Protein AF-Q8VLP0-F1 (afdb_monomer_lite)

Structure (mmCIF, N/CA/C/O backbone):
data_AF-Q8VLP0-F1
#
_entry.id   AF-Q8VLP0-F1
#
loop_
_atom_site.group_PDB
_atom_site.id
_atom_site.type_symbol
_atom_site.label_atom_id
_atom_site.label_alt_id
_atom_site.label_comp_id
_atom_site.label_asym_id
_atom_site.label_entity_id
_atom_site.label_seq_id
_atom_site.pdbx_PDB_ins_code
_atom_site.Cartn_x
_atom_site.Cartn_y
_atom_site.Cartn_z
_atom_site.occupancy
_atom_site.B_iso_or_equiv
_atom_site.auth_seq_id
_atom_site.auth_comp_id
_atom_site.auth_asym_id
_atom_site.auth_atom_id
_atom_site.pdbx_PDB_model_num
ATOM 1 N N . MET A 1 1 ? 26.563 6.238 -27.939 1.00 43.66 1 MET A N 1
ATOM 2 C CA . MET A 1 1 ? 25.238 5.583 -27.907 1.00 43.66 1 MET A CA 1
ATOM 3 C C . MET A 1 1 ? 24.762 5.607 -26.468 1.00 43.66 1 MET A C 1
ATOM 5 O O . MET A 1 1 ? 25.403 4.984 -25.636 1.00 43.66 1 MET A O 1
ATOM 9 N N . ASN A 1 2 ? 23.731 6.393 -26.156 1.00 50.75 2 ASN A N 1
ATOM 10 C CA . ASN A 1 2 ? 23.156 6.436 -24.814 1.00 50.75 2 ASN A CA 1
ATOM 11 C C . ASN A 1 2 ? 22.139 5.288 -24.734 1.00 50.75 2 ASN A C 1
ATOM 13 O O . ASN A 1 2 ? 21.064 5.383 -25.322 1.00 50.75 2 ASN A O 1
ATOM 17 N N . THR A 1 3 ? 22.502 4.157 -24.129 1.00 55.84 3 THR A N 1
ATOM 18 C CA . THR A 1 3 ? 21.542 3.080 -23.853 1.00 55.84 3 THR A CA 1
ATOM 19 C C . THR A 1 3 ? 20.514 3.629 -22.873 1.00 55.84 3 THR A C 1
ATOM 21 O O . THR A 1 3 ? 20.841 3.836 -21.708 1.00 55.84 3 THR A O 1
ATOM 24 N N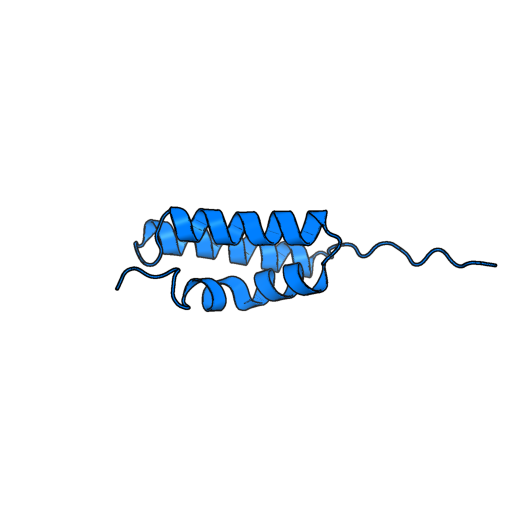 . MET A 1 4 ? 19.294 3.912 -23.343 1.00 62.50 4 MET A N 1
ATOM 25 C CA . MET A 1 4 ? 18.171 4.230 -22.461 1.00 62.50 4 MET A CA 1
ATOM 26 C C . MET A 1 4 ? 18.008 3.058 -21.494 1.00 62.50 4 MET A C 1
ATOM 28 O O . MET A 1 4 ? 17.604 1.970 -21.903 1.00 62.50 4 MET A O 1
ATOM 32 N N . ALA A 1 5 ? 18.394 3.255 -20.231 1.00 69.12 5 ALA A N 1
ATOM 33 C CA . ALA A 1 5 ? 18.135 2.278 -19.188 1.00 69.12 5 ALA A CA 1
ATOM 34 C C . ALA A 1 5 ? 16.627 2.003 -19.185 1.00 69.12 5 ALA A C 1
ATOM 36 O O . ALA A 1 5 ? 15.824 2.939 -19.146 1.00 69.12 5 ALA A O 1
ATOM 37 N N . LYS A 1 6 ? 16.244 0.728 -19.307 1.00 75.00 6 LYS A N 1
ATOM 38 C CA . LYS A 1 6 ? 14.835 0.335 -19.274 1.00 75.00 6 LYS A CA 1
ATOM 39 C C . LYS A 1 6 ? 14.239 0.844 -17.960 1.00 75.00 6 LYS A C 1
ATOM 41 O O . LYS A 1 6 ? 14.847 0.643 -16.906 1.00 75.00 6 LYS A O 1
ATOM 46 N N . LYS A 1 7 ? 13.079 1.507 -18.027 1.00 75.12 7 LYS A N 1
ATOM 47 C CA . LYS A 1 7 ? 12.363 1.920 -16.817 1.00 75.12 7 LYS A CA 1
ATOM 48 C C . LYS A 1 7 ? 12.130 0.690 -15.928 1.00 75.12 7 LYS A C 1
ATOM 50 O O . LYS A 1 7 ? 11.845 -0.386 -16.464 1.00 75.12 7 LYS A O 1
ATOM 55 N N . PRO A 1 8 ? 12.294 0.812 -14.602 1.00 83.81 8 PRO A N 1
ATOM 56 C CA . PRO A 1 8 ? 11.972 -0.283 -13.708 1.00 83.81 8 PRO A CA 1
ATOM 57 C C . PRO A 1 8 ? 10.488 -0.637 -13.858 1.00 83.81 8 PRO A C 1
ATOM 59 O O . PRO A 1 8 ? 9.643 0.243 -13.966 1.00 83.81 8 PRO A O 1
ATOM 62 N N . GLU A 1 9 ? 10.187 -1.930 -13.876 1.00 90.44 9 GLU A N 1
ATOM 63 C CA . GLU A 1 9 ? 8.826 -2.462 -13.952 1.00 90.44 9 GLU A CA 1
ATOM 64 C C . GLU A 1 9 ? 8.612 -3.430 -12.785 1.00 90.44 9 GLU A C 1
ATOM 66 O O . GLU A 1 9 ? 9.562 -4.053 -12.286 1.00 90.44 9 GLU A O 1
ATOM 71 N N . LEU A 1 10 ? 7.361 -3.568 -12.347 1.00 94.94 10 LEU A N 1
ATOM 72 C CA . LEU A 1 10 ? 6.979 -4.630 -11.424 1.00 94.94 10 LEU A CA 1
ATOM 73 C C . LEU A 1 10 ? 6.946 -5.962 -12.170 1.00 94.94 10 LEU A C 1
ATOM 75 O O . LEU A 1 10 ? 6.449 -6.056 -13.291 1.00 94.94 10 LEU A O 1
ATOM 79 N N . ASN A 1 11 ? 7.494 -6.998 -11.544 1.00 95.69 11 ASN A N 1
ATOM 80 C CA . ASN A 1 11 ? 7.371 -8.363 -12.045 1.00 95.69 11 ASN A CA 1
ATOM 81 C C . ASN A 1 11 ? 6.200 -9.093 -11.361 1.00 95.69 11 ASN A C 1
ATOM 83 O O . ASN A 1 11 ? 5.581 -8.586 -10.426 1.00 95.69 11 ASN A O 1
ATOM 87 N N . SER A 1 12 ? 5.910 -10.323 -11.789 1.00 97.81 12 SER A N 1
ATOM 88 C CA . SER A 1 12 ? 4.812 -11.119 -11.224 1.00 97.81 12 SER A CA 1
ATOM 89 C C . SER A 1 12 ? 4.929 -11.354 -9.714 1.00 97.81 12 SER A C 1
ATOM 91 O O . SER A 1 12 ? 3.914 -11.377 -9.027 1.00 97.81 12 SER A O 1
ATOM 93 N N . ARG A 1 13 ? 6.147 -11.505 -9.178 1.00 96.94 13 ARG A N 1
ATOM 94 C CA . ARG A 1 13 ? 6.370 -11.665 -7.735 1.00 96.94 13 ARG A CA 1
ATOM 95 C C . ARG A 1 13 ? 6.119 -10.359 -6.985 1.00 96.94 13 ARG A C 1
ATOM 97 O O . ARG A 1 13 ? 5.555 -10.393 -5.896 1.00 96.94 13 ARG A O 1
ATOM 104 N N . ASP A 1 14 ? 6.498 -9.224 -7.565 1.00 97.31 14 ASP A N 1
ATOM 105 C CA . ASP A 1 14 ? 6.193 -7.913 -6.991 1.00 97.31 14 ASP A CA 1
ATOM 106 C C . ASP A 1 14 ? 4.672 -7.705 -6.904 1.00 97.31 14 ASP A C 1
ATOM 108 O O . ASP A 1 14 ? 4.179 -7.288 -5.860 1.00 97.31 14 ASP A O 1
ATOM 112 N N . HIS A 1 15 ? 3.921 -8.085 -7.946 1.00 97.31 15 HIS A N 1
ATOM 113 C CA . HIS A 1 15 ? 2.454 -8.039 -7.931 1.00 97.31 15 HIS A CA 1
ATOM 114 C C . HIS A 1 15 ? 1.834 -8.971 -6.880 1.00 97.31 15 HIS A C 1
ATOM 116 O O . HIS A 1 15 ? 0.951 -8.548 -6.147 1.00 97.31 15 HIS A O 1
ATOM 122 N N . GLN A 1 16 ? 2.333 -10.202 -6.735 1.00 98.00 16 GLN A N 1
ATOM 123 C CA . GLN A 1 16 ? 1.861 -11.121 -5.688 1.00 98.00 16 GLN A CA 1
ATOM 124 C C . GLN A 1 16 ? 2.086 -10.562 -4.278 1.00 98.00 16 GLN A C 1
ATOM 126 O O . GLN A 1 16 ? 1.216 -10.670 -3.415 1.00 98.00 16 GLN A O 1
ATOM 131 N N . ASN A 1 17 ? 3.248 -9.951 -4.041 1.00 97.62 17 ASN A N 1
ATOM 132 C CA . ASN A 1 17 ? 3.544 -9.324 -2.758 1.00 97.62 17 ASN A CA 1
ATOM 133 C C . ASN A 1 17 ? 2.667 -8.079 -2.532 1.00 97.62 17 ASN A C 1
ATOM 135 O O . ASN A 1 17 ? 2.212 -7.850 -1.415 1.00 97.62 17 ASN A O 1
ATOM 139 N N . MET A 1 18 ? 2.400 -7.293 -3.581 1.00 97.12 18 MET A N 1
ATOM 140 C CA . MET A 1 18 ? 1.478 -6.156 -3.523 1.00 97.12 18 MET A CA 1
ATOM 141 C C . MET A 1 18 ? 0.066 -6.609 -3.133 1.00 97.12 18 MET A C 1
ATOM 143 O O . MET A 1 18 ? -0.510 -6.048 -2.203 1.00 97.12 18 MET A O 1
ATOM 147 N N . ASP A 1 19 ? -0.463 -7.653 -3.775 1.00 97.19 19 ASP A N 1
ATOM 148 C CA . ASP A 1 19 ? -1.782 -8.211 -3.457 1.00 97.19 19 ASP A CA 1
ATOM 149 C C . ASP A 1 19 ? -1.844 -8.713 -2.007 1.00 97.19 19 ASP A C 1
ATOM 151 O O . ASP A 1 19 ? -2.799 -8.424 -1.281 1.00 97.19 19 ASP A O 1
ATOM 155 N N . ALA A 1 20 ? -0.801 -9.416 -1.551 1.00 95.88 20 ALA A N 1
ATOM 156 C CA . ALA A 1 20 ? -0.700 -9.890 -0.172 1.00 95.88 20 ALA A CA 1
ATOM 157 C C . ALA A 1 20 ? -0.675 -8.730 0.835 1.00 95.88 20 ALA A C 1
ATOM 159 O O . ALA A 1 20 ? -1.391 -8.766 1.838 1.00 95.88 20 ALA A O 1
ATOM 160 N N . PHE A 1 21 ? 0.102 -7.680 0.555 1.00 95.69 21 PHE A N 1
ATOM 161 C CA . PHE A 1 21 ? 0.130 -6.473 1.374 1.00 95.69 21 PHE A CA 1
ATOM 162 C C . PHE A 1 21 ? -1.255 -5.819 1.460 1.00 95.69 21 PHE A C 1
ATOM 164 O O . PHE A 1 21 ? -1.729 -5.564 2.567 1.00 95.69 21 PHE A O 1
ATOM 171 N N . LEU A 1 22 ? -1.927 -5.595 0.324 1.00 97.00 22 LEU A N 1
ATOM 172 C CA . LEU A 1 22 ? -3.262 -4.989 0.295 1.00 97.00 22 LEU A CA 1
ATOM 173 C C . LEU A 1 22 ? -4.273 -5.832 1.083 1.00 97.00 22 LEU A C 1
ATOM 175 O O . LEU A 1 22 ? -5.051 -5.289 1.868 1.00 97.00 22 LEU A O 1
ATOM 179 N N . GLY A 1 23 ? -4.213 -7.159 0.946 1.00 96.12 23 GLY A N 1
ATOM 180 C CA . GLY A 1 23 ? -5.011 -8.080 1.752 1.00 96.12 23 GLY A CA 1
ATOM 181 C C . GLY A 1 23 ? -4.746 -7.929 3.254 1.00 96.12 23 GLY A C 1
ATOM 182 O O . GLY A 1 23 ? -5.688 -7.831 4.038 1.00 96.12 23 GLY A O 1
ATOM 183 N N . HIS A 1 24 ? -3.479 -7.845 3.670 1.00 94.56 24 HIS A N 1
ATOM 184 C CA . HIS A 1 24 ? -3.119 -7.633 5.075 1.00 94.56 24 HIS A CA 1
ATOM 185 C C . HIS A 1 24 ? -3.632 -6.304 5.629 1.00 94.56 24 HIS A C 1
ATOM 187 O O . HIS A 1 24 ? -4.140 -6.290 6.747 1.00 94.56 24 HIS A O 1
ATOM 193 N N . VAL A 1 25 ? -3.562 -5.217 4.855 1.00 95.06 25 VAL A N 1
ATOM 194 C CA . VAL A 1 25 ? -4.107 -3.912 5.262 1.00 95.06 25 VAL A CA 1
ATOM 195 C C . VAL A 1 25 ? -5.605 -4.013 5.549 1.00 95.06 25 VAL A C 1
ATOM 197 O O . VAL A 1 25 ? -6.068 -3.564 6.598 1.00 95.06 25 VAL A O 1
ATOM 200 N N . LEU A 1 26 ? -6.364 -4.630 4.640 1.00 96.38 26 LEU A N 1
ATOM 201 C CA . LEU A 1 26 ? -7.813 -4.766 4.789 1.00 96.38 26 LEU A CA 1
ATOM 202 C C . LEU A 1 26 ? -8.188 -5.662 5.976 1.00 96.38 26 LEU A C 1
ATOM 204 O O . LEU A 1 26 ? -9.082 -5.311 6.746 1.00 96.38 26 LEU A O 1
ATOM 208 N N . GLU A 1 27 ? -7.496 -6.788 6.156 1.00 95.81 27 GLU A N 1
ATOM 209 C CA . GLU A 1 27 ? -7.750 -7.704 7.272 1.00 95.81 27 GLU A CA 1
ATOM 210 C C . GLU A 1 27 ? -7.346 -7.105 8.627 1.00 95.81 27 GLU A C 1
ATOM 212 O O . GLU A 1 27 ? -8.050 -7.297 9.619 1.00 95.81 27 GLU A O 1
ATOM 217 N N . ASP A 1 28 ? -6.245 -6.353 8.695 1.00 93.25 28 ASP A N 1
ATOM 218 C CA . ASP A 1 28 ? -5.815 -5.689 9.928 1.00 93.25 28 ASP A CA 1
ATOM 219 C C . ASP A 1 28 ? -6.753 -4.523 10.293 1.00 93.25 28 ASP A C 1
ATOM 221 O O . ASP A 1 28 ? -7.091 -4.373 11.470 1.00 93.25 28 ASP A O 1
ATOM 225 N N . TYR A 1 29 ? -7.261 -3.767 9.312 1.00 94.25 29 TYR A N 1
ATOM 226 C CA . TYR A 1 29 ? -8.295 -2.750 9.545 1.00 94.25 29 TYR A CA 1
ATOM 227 C C . TYR A 1 29 ? -9.612 -3.377 10.021 1.00 94.25 29 TYR A C 1
ATOM 229 O O . TYR A 1 29 ? -10.173 -2.963 11.035 1.00 94.25 29 TYR A O 1
ATOM 237 N N . LYS A 1 30 ? -10.085 -4.426 9.336 1.00 96.62 30 LYS A N 1
ATOM 238 C CA . LYS A 1 30 ? -11.312 -5.151 9.698 1.00 96.62 30 LYS A CA 1
ATOM 239 C C . LYS A 1 30 ? -11.239 -5.756 11.101 1.00 96.62 30 LYS A C 1
ATOM 241 O O . LYS A 1 30 ? -12.245 -5.793 11.803 1.00 96.62 30 LYS A O 1
ATOM 246 N N . ALA A 1 31 ? -10.061 -6.220 11.509 1.00 94.62 31 ALA A N 1
ATOM 247 C CA . ALA A 1 31 ? -9.815 -6.746 12.848 1.00 94.62 31 ALA A CA 1
ATOM 248 C C . ALA A 1 31 ? -9.605 -5.656 13.919 1.00 94.62 31 ALA A C 1
ATOM 250 O O . ALA A 1 31 ? -9.391 -5.999 15.079 1.00 94.62 31 ALA A O 1
ATOM 251 N N . GLY A 1 32 ? -9.622 -4.368 13.552 1.00 92.25 32 GLY A N 1
ATOM 252 C CA . GLY A 1 32 ? -9.385 -3.248 14.466 1.00 92.25 32 GLY A CA 1
ATOM 253 C C . GLY A 1 32 ? -7.932 -3.100 14.931 1.00 92.25 32 GLY A C 1
ATOM 254 O O . GLY A 1 32 ? -7.679 -2.384 15.895 1.00 92.25 32 GLY A O 1
ATOM 255 N N . ARG A 1 33 ? -6.975 -3.772 14.272 1.00 90.69 33 ARG A N 1
ATOM 256 C CA . ARG A 1 33 ? -5.542 -3.710 14.615 1.00 90.69 33 ARG A CA 1
ATOM 257 C C . ARG A 1 33 ? -4.881 -2.411 14.157 1.00 90.69 33 ARG A C 1
ATOM 259 O O . ARG A 1 33 ? -3.930 -1.961 14.785 1.00 90.69 33 ARG A O 1
ATOM 266 N N . ILE A 1 34 ? -5.386 -1.827 13.073 1.00 91.19 34 ILE A N 1
ATOM 267 C CA . ILE A 1 34 ? -4.969 -0.519 12.560 1.00 91.19 34 ILE A CA 1
ATOM 268 C C . ILE A 1 34 ? -6.195 0.363 12.335 1.00 91.19 34 ILE A C 1
ATOM 270 O O . ILE A 1 34 ? -7.304 -0.133 12.112 1.00 91.19 34 ILE A O 1
ATOM 274 N N . THR A 1 35 ? -6.000 1.677 12.377 1.00 92.00 35 THR A N 1
ATOM 275 C CA . THR A 1 35 ? -7.059 2.642 12.068 1.00 92.00 35 THR A CA 1
ATOM 276 C C . THR A 1 35 ? -7.350 2.697 10.569 1.00 92.00 35 THR A C 1
ATOM 278 O O . THR A 1 35 ? -6.569 2.226 9.734 1.00 92.00 35 THR A O 1
ATOM 281 N N . LYS A 1 36 ? -8.477 3.318 10.202 1.00 94.12 36 LYS A N 1
ATOM 282 C CA . LYS A 1 36 ? -8.781 3.604 8.795 1.00 94.12 36 LYS A CA 1
ATOM 283 C C . LYS A 1 36 ? -7.706 4.510 8.192 1.00 94.12 36 LYS A C 1
ATOM 285 O O . LYS A 1 36 ? -7.298 4.315 7.052 1.00 94.12 36 LYS A O 1
ATOM 290 N N . GLU A 1 37 ? -7.246 5.483 8.967 1.00 92.44 37 GLU A N 1
ATOM 291 C CA . GLU A 1 37 ? -6.224 6.452 8.591 1.00 92.44 37 GLU A CA 1
ATOM 292 C C . GLU A 1 37 ? -4.892 5.751 8.303 1.00 92.44 37 GLU A C 1
ATOM 294 O O . GLU A 1 37 ? -4.275 6.013 7.272 1.00 92.44 37 GLU A O 1
ATOM 299 N N . ALA A 1 38 ? -4.490 4.798 9.149 1.00 91.88 38 ALA A N 1
ATOM 300 C CA . ALA A 1 38 ? -3.304 3.976 8.931 1.00 91.88 38 ALA A CA 1
ATOM 301 C C . ALA A 1 38 ? -3.413 3.128 7.655 1.00 91.88 38 ALA A C 1
ATOM 303 O O . ALA A 1 38 ? -2.478 3.097 6.853 1.00 91.88 38 ALA A O 1
ATOM 304 N N . ALA A 1 39 ? -4.569 2.496 7.427 1.00 93.69 39 ALA A N 1
ATOM 305 C CA . ALA A 1 39 ? -4.816 1.719 6.216 1.00 93.69 39 ALA A CA 1
ATOM 306 C C . ALA A 1 39 ? -4.707 2.579 4.944 1.00 93.69 39 ALA A C 1
ATOM 308 O O . ALA A 1 39 ? -4.003 2.212 4.002 1.00 93.69 39 ALA A O 1
ATOM 309 N N . VAL A 1 40 ? -5.355 3.750 4.931 1.00 95.44 40 VAL A N 1
ATOM 310 C CA . VAL A 1 40 ? -5.291 4.699 3.807 1.00 95.44 40 VAL A CA 1
ATOM 311 C C . VAL A 1 40 ? -3.862 5.198 3.592 1.00 95.44 40 VAL A C 1
ATOM 313 O O . VAL A 1 40 ? -3.401 5.223 2.454 1.00 95.44 40 VAL A O 1
ATOM 316 N N . SER A 1 41 ? -3.148 5.545 4.665 1.00 92.00 41 SER A N 1
ATOM 317 C CA . SER A 1 41 ? -1.764 6.024 4.600 1.00 92.00 41 SER A CA 1
ATOM 318 C C . SER A 1 41 ? -0.824 4.989 3.975 1.00 92.00 41 SER A C 1
ATOM 320 O O . SER A 1 41 ? -0.074 5.316 3.057 1.00 92.00 41 SER A O 1
ATOM 322 N N . GLY A 1 42 ? -0.907 3.720 4.395 1.00 92.75 42 GLY A N 1
ATOM 323 C CA . GLY A 1 42 ? -0.064 2.655 3.842 1.00 92.75 42 GLY A CA 1
ATOM 324 C C . GLY A 1 42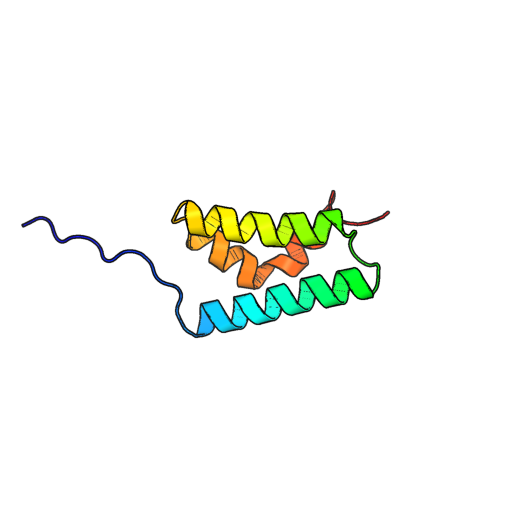 ? -0.296 2.414 2.348 1.00 92.75 42 GLY A C 1
ATOM 325 O O . GLY A 1 42 ? 0.656 2.214 1.596 1.00 92.75 42 GLY A O 1
ATOM 326 N N . ILE 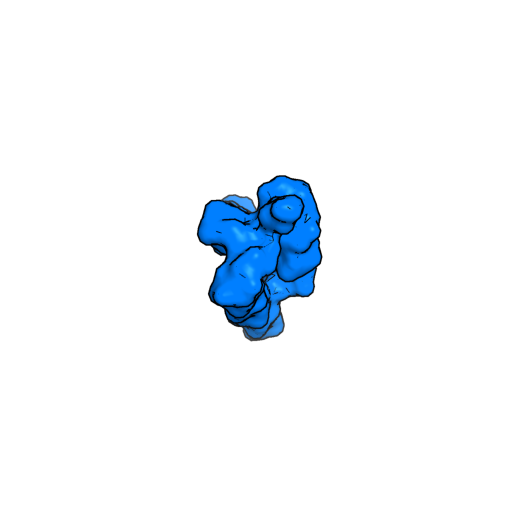A 1 43 ? -1.554 2.483 1.898 1.00 95.88 43 ILE A N 1
ATOM 327 C CA . ILE A 1 43 ? -1.894 2.362 0.473 1.00 95.88 43 ILE A CA 1
ATOM 328 C C . ILE A 1 43 ? -1.384 3.583 -0.305 1.00 95.88 43 ILE A C 1
ATOM 330 O O . ILE A 1 43 ? -0.743 3.429 -1.347 1.00 95.88 43 ILE A O 1
ATOM 334 N N . ALA A 1 44 ? -1.621 4.792 0.211 1.00 95.88 44 ALA A N 1
ATOM 335 C CA . ALA A 1 44 ? -1.191 6.034 -0.424 1.00 95.88 44 ALA A CA 1
ATOM 336 C C . ALA A 1 44 ? 0.338 6.122 -0.563 1.00 95.88 44 ALA A C 1
ATOM 338 O O . ALA A 1 44 ? 0.829 6.574 -1.597 1.00 95.88 44 ALA A O 1
ATOM 339 N N . HIS A 1 45 ? 1.092 5.641 0.432 1.00 94.31 45 HIS A N 1
ATOM 340 C CA . HIS A 1 45 ? 2.559 5.626 0.405 1.00 94.31 45 HIS A CA 1
ATOM 341 C C . HIS A 1 45 ? 3.107 4.833 -0.784 1.00 94.31 45 HIS A C 1
ATOM 343 O O . HIS A 1 45 ? 3.985 5.307 -1.501 1.00 94.31 45 HIS A O 1
ATOM 349 N N . ILE A 1 46 ? 2.547 3.652 -1.051 1.00 94.75 46 ILE A N 1
ATOM 350 C CA . ILE A 1 46 ? 2.939 2.826 -2.199 1.00 94.75 46 ILE A CA 1
ATOM 351 C C . ILE A 1 46 ? 2.581 3.509 -3.520 1.00 94.75 46 ILE A C 1
ATOM 353 O O . ILE A 1 46 ? 3.397 3.503 -4.440 1.00 94.75 46 ILE A O 1
ATOM 357 N N . MET A 1 47 ? 1.384 4.098 -3.626 1.00 95.88 47 MET A N 1
ATOM 358 C CA . MET A 1 47 ? 0.976 4.820 -4.837 1.00 95.88 47 MET A CA 1
ATOM 359 C C . MET A 1 47 ? 1.941 5.974 -5.138 1.00 95.88 47 MET A C 1
ATOM 361 O O . MET A 1 47 ? 2.382 6.111 -6.276 1.00 95.88 47 MET A O 1
ATOM 365 N N . ALA A 1 48 ? 2.329 6.742 -4.116 1.00 96.75 48 ALA A N 1
ATOM 366 C CA . ALA A 1 48 ? 3.315 7.813 -4.243 1.00 96.75 48 ALA A CA 1
ATOM 367 C C . ALA A 1 48 ? 4.713 7.282 -4.606 1.00 96.75 48 ALA A C 1
ATOM 369 O O . ALA A 1 48 ? 5.386 7.854 -5.458 1.00 96.75 48 ALA A O 1
ATOM 370 N N . ALA A 1 49 ? 5.152 6.170 -4.006 1.00 95.62 49 ALA A N 1
ATOM 371 C CA . ALA A 1 49 ? 6.435 5.554 -4.343 1.00 95.62 49 ALA A CA 1
ATOM 372 C C . ALA A 1 49 ? 6.493 5.102 -5.812 1.00 95.62 49 ALA A C 1
ATOM 374 O O . ALA A 1 49 ? 7.518 5.289 -6.464 1.00 95.62 49 ALA A O 1
ATOM 375 N N . LEU A 1 50 ? 5.402 4.539 -6.341 1.00 94.94 50 LEU A N 1
ATOM 376 C CA . LEU A 1 50 ? 5.302 4.143 -7.748 1.00 94.94 50 LEU A CA 1
ATOM 377 C C . LEU A 1 50 ? 5.263 5.356 -8.693 1.00 94.94 50 LEU A C 1
ATOM 379 O O . LEU A 1 50 ? 5.951 5.336 -9.709 1.00 94.94 50 LEU A O 1
ATOM 383 N N . ASP A 1 51 ? 4.512 6.408 -8.350 1.00 95.94 51 ASP A N 1
ATOM 384 C CA . ASP A 1 51 ? 4.437 7.661 -9.126 1.00 95.94 51 ASP A CA 1
ATOM 385 C C . ASP A 1 51 ? 5.800 8.372 -9.227 1.00 95.94 51 ASP A C 1
ATOM 387 O O . ASP A 1 51 ? 6.152 8.931 -10.264 1.00 95.94 51 ASP A O 1
ATOM 391 N N . LEU A 1 52 ? 6.618 8.272 -8.175 1.00 95.25 52 LEU A N 1
ATOM 392 C CA . LEU A 1 52 ? 7.969 8.839 -8.107 1.00 95.25 52 LEU A CA 1
ATOM 393 C C . LEU A 1 52 ? 9.066 7.927 -8.693 1.00 95.25 52 LEU A C 1
ATOM 395 O O . LEU A 1 52 ? 10.249 8.167 -8.446 1.00 95.25 52 LEU A O 1
ATOM 399 N N . ASP A 1 53 ? 8.707 6.863 -9.421 1.00 94.31 53 ASP A N 1
ATOM 400 C CA . ASP A 1 53 ? 9.636 5.845 -9.940 1.00 94.31 53 ASP A CA 1
ATOM 401 C C . ASP A 1 53 ? 10.529 5.197 -8.839 1.00 94.31 53 ASP A C 1
ATOM 403 O O . ASP A 1 53 ? 11.581 4.609 -9.116 1.00 94.31 53 ASP A O 1
ATOM 407 N N . ASN A 1 54 ? 10.107 5.230 -7.566 1.00 95.31 54 ASN A N 1
ATOM 408 C CA . ASN A 1 54 ? 10.816 4.631 -6.431 1.00 95.31 54 ASN A CA 1
ATOM 409 C C . ASN A 1 54 ? 10.380 3.174 -6.192 1.00 95.31 54 ASN A C 1
ATOM 411 O O . ASN A 1 54 ? 9.806 2.796 -5.167 1.00 95.31 54 ASN A O 1
ATOM 415 N N . TYR A 1 55 ? 10.704 2.316 -7.159 1.00 95.12 55 TYR A N 1
ATOM 416 C CA . TYR A 1 55 ? 10.365 0.890 -7.122 1.00 95.12 55 TYR A CA 1
ATOM 417 C C . TYR A 1 55 ? 11.060 0.124 -5.990 1.00 95.12 55 TYR A C 1
ATOM 419 O O . TYR A 1 55 ? 10.572 -0.926 -5.575 1.00 95.12 55 TYR A O 1
ATOM 427 N N . ALA A 1 56 ? 12.198 0.614 -5.489 1.00 95.25 56 ALA A N 1
ATOM 428 C CA . ALA A 1 56 ? 12.870 0.007 -4.342 1.00 95.25 56 ALA A CA 1
ATOM 429 C C . ALA A 1 56 ? 12.017 0.143 -3.071 1.00 95.25 56 ALA A C 1
ATOM 431 O O . ALA A 1 56 ? 11.805 -0.848 -2.369 1.00 95.25 56 ALA A O 1
ATOM 432 N N . GLU A 1 57 ? 11.469 1.336 -2.829 1.00 95.19 57 GLU A N 1
ATOM 433 C CA . GLU A 1 57 ? 10.559 1.597 -1.712 1.00 95.19 57 GLU A CA 1
ATOM 434 C C . GLU A 1 57 ? 9.260 0.798 -1.855 1.00 95.19 57 GLU A C 1
ATOM 436 O O . GLU A 1 57 ? 8.871 0.084 -0.930 1.00 95.19 57 GLU A O 1
ATOM 441 N N . ALA A 1 58 ? 8.636 0.828 -3.038 1.00 96.69 58 ALA A N 1
ATOM 442 C CA . ALA A 1 58 ? 7.411 0.071 -3.292 1.00 96.69 58 ALA A CA 1
ATOM 443 C C . ALA A 1 58 ? 7.603 -1.434 -3.019 1.00 96.69 58 ALA A C 1
ATOM 445 O O . ALA A 1 58 ? 6.829 -2.038 -2.276 1.00 96.69 58 ALA A O 1
ATOM 446 N N . ARG A 1 59 ? 8.690 -2.035 -3.527 1.00 97.38 59 ARG A N 1
ATOM 447 C CA . ARG A 1 59 ? 9.018 -3.449 -3.271 1.00 97.38 59 ARG A CA 1
ATOM 448 C C . ARG A 1 59 ? 9.287 -3.735 -1.795 1.00 97.38 59 ARG A C 1
ATOM 450 O O . ARG A 1 59 ? 8.882 -4.789 -1.306 1.00 97.38 59 ARG A O 1
ATOM 457 N N . SER A 1 60 ? 9.939 -2.817 -1.080 1.00 96.44 60 SER A N 1
ATOM 458 C CA . SER A 1 60 ? 10.150 -2.947 0.366 1.00 96.44 60 SER A CA 1
ATOM 459 C C . SER A 1 60 ? 8.818 -3.030 1.116 1.00 96.44 60 SER A C 1
ATOM 461 O O . SER A 1 60 ? 8.649 -3.905 1.969 1.00 96.44 60 SER A O 1
ATOM 463 N N . TRP A 1 61 ? 7.847 -2.189 0.748 1.00 95.69 61 TRP A N 1
ATOM 464 C CA . TRP A 1 61 ? 6.503 -2.186 1.327 1.00 95.69 61 TRP A CA 1
ATOM 465 C C . TRP A 1 61 ? 5.674 -3.412 0.958 1.00 95.69 61 TRP A C 1
ATOM 467 O O . TRP A 1 61 ? 4.999 -3.959 1.824 1.00 95.69 61 TRP A O 1
ATOM 477 N N . PHE A 1 62 ? 5.764 -3.915 -0.271 1.00 96.88 62 PHE A N 1
ATOM 478 C CA . PHE A 1 62 ? 5.072 -5.155 -0.640 1.00 96.88 62 PHE A CA 1
ATOM 479 C C . PHE A 1 62 ? 5.501 -6.342 0.231 1.00 96.88 62 PHE A C 1
ATOM 481 O O . PHE A 1 62 ? 4.690 -7.200 0.563 1.00 96.88 62 PHE A O 1
ATOM 488 N N . VAL A 1 63 ? 6.775 -6.386 0.630 1.00 96.12 63 VAL A N 1
ATOM 489 C CA . VAL A 1 63 ? 7.323 -7.476 1.450 1.00 96.12 63 VAL A CA 1
ATOM 490 C C . VAL A 1 63 ? 7.123 -7.230 2.948 1.00 96.12 63 VAL A C 1
ATOM 492 O O . VAL A 1 63 ? 6.806 -8.158 3.689 1.00 96.12 63 VAL A O 1
ATOM 495 N N . ASN A 1 64 ? 7.316 -5.994 3.412 1.00 93.94 64 ASN A N 1
ATOM 496 C CA . ASN A 1 64 ? 7.416 -5.670 4.839 1.00 93.94 64 ASN A CA 1
ATOM 497 C C . ASN A 1 64 ? 6.287 -4.772 5.358 1.00 93.94 64 ASN A C 1
ATOM 499 O O . ASN A 1 64 ? 6.273 -4.437 6.542 1.00 93.94 64 ASN A O 1
ATOM 503 N N . GLY A 1 65 ? 5.335 -4.376 4.516 1.00 87.19 65 GLY A N 1
ATOM 504 C CA . GLY A 1 65 ? 4.375 -3.316 4.823 1.00 87.19 65 GLY A CA 1
ATOM 505 C C . GLY A 1 65 ? 3.507 -3.601 6.044 1.00 87.19 65 GLY A C 1
ATOM 506 O O . GLY A 1 65 ? 3.197 -2.685 6.796 1.00 87.19 65 GLY A O 1
ATOM 507 N N . ARG A 1 66 ? 3.209 -4.872 6.339 1.00 86.81 66 ARG A N 1
ATOM 508 C CA . ARG A 1 66 ? 2.509 -5.244 7.578 1.00 86.81 66 ARG A CA 1
ATOM 509 C C . ARG A 1 66 ? 3.309 -4.892 8.837 1.00 86.81 66 ARG A C 1
ATOM 511 O O . ARG A 1 66 ? 2.743 -4.426 9.818 1.00 86.81 66 ARG A O 1
ATOM 518 N N . LYS A 1 67 ? 4.633 -5.073 8.800 1.00 88.88 67 LYS A N 1
ATOM 519 C CA . LYS A 1 67 ? 5.526 -4.644 9.883 1.00 88.88 67 LYS A CA 1
ATOM 520 C C . LYS A 1 67 ? 5.553 -3.120 9.983 1.00 88.88 67 LYS A C 1
ATOM 522 O O . LYS A 1 67 ? 5.470 -2.603 11.090 1.00 88.88 67 LYS A O 1
ATOM 527 N N . PHE A 1 68 ? 5.636 -2.412 8.857 1.00 88.88 68 PHE A N 1
ATOM 528 C CA . PHE A 1 68 ? 5.631 -0.943 8.845 1.00 88.88 68 PHE A CA 1
ATOM 529 C C . PHE A 1 68 ? 4.332 -0.360 9.413 1.00 88.88 68 PHE A C 1
ATOM 531 O O . PHE A 1 68 ? 4.384 0.563 10.215 1.00 88.88 68 PHE A O 1
ATOM 538 N N . LEU A 1 69 ? 3.183 -0.966 9.102 1.00 84.62 69 LEU A N 1
ATOM 539 C CA . LEU A 1 69 ? 1.880 -0.588 9.665 1.00 84.62 69 LEU A CA 1
ATOM 540 C C . LEU A 1 69 ? 1.745 -0.883 11.164 1.00 84.62 69 LEU A C 1
ATOM 542 O O . LEU A 1 69 ? 0.924 -0.269 11.833 1.00 84.62 69 LEU A O 1
ATOM 546 N N . SER A 1 70 ? 2.525 -1.826 11.696 1.00 78.94 70 SER A N 1
ATOM 547 C CA . SER A 1 70 ? 2.534 -2.141 13.131 1.00 78.94 70 SER A CA 1
ATOM 548 C C . SER A 1 70 ? 3.458 -1.240 13.957 1.00 78.94 70 SER A C 1
ATOM 550 O O . SER A 1 70 ? 3.530 -1.391 15.173 1.00 78.94 70 SER A O 1
ATOM 552 N N . GLN A 1 71 ? 4.203 -0.342 13.310 1.00 77.69 71 GLN A N 1
ATOM 553 C CA . GLN A 1 71 ? 5.036 0.641 13.993 1.00 77.69 71 GLN A CA 1
ATOM 554 C C . GLN A 1 71 ? 4.215 1.915 14.232 1.00 77.69 71 GLN A C 1
ATOM 556 O O . GLN A 1 71 ? 3.488 2.373 13.350 1.00 77.69 71 GLN A O 1
ATOM 561 N N . GLU A 1 72 ? 4.314 2.481 15.438 1.00 56.62 72 GLU A N 1
ATOM 562 C CA . GLU A 1 72 ? 3.758 3.804 15.761 1.00 56.62 72 GLU A CA 1
ATOM 563 C C . GLU A 1 72 ? 4.159 4.821 14.670 1.00 56.62 72 GLU A C 1
ATOM 565 O O . GLU A 1 72 ? 5.314 4.798 14.227 1.00 56.62 72 GLU A O 1
ATOM 570 N N . PRO A 1 73 ? 3.250 5.701 14.201 1.00 59.06 73 PRO A N 1
ATOM 571 C CA . PRO A 1 73 ? 1.976 6.113 14.809 1.00 59.06 73 PRO A CA 1
ATOM 572 C C . PRO A 1 73 ? 0.721 5.395 14.254 1.00 59.06 73 PRO A C 1
ATOM 574 O O . PRO A 1 73 ? -0.378 5.940 14.314 1.00 59.06 73 PRO A O 1
ATOM 577 N N . PHE A 1 74 ? 0.857 4.207 13.653 1.00 62.78 74 PHE A N 1
ATOM 578 C CA . PHE A 1 74 ? -0.227 3.566 12.884 1.00 62.78 74 PHE A CA 1
ATOM 579 C C . PHE A 1 74 ? -1.103 2.568 13.666 1.00 62.78 74 PHE A C 1
ATOM 581 O O . PHE A 1 74 ? -2.043 1.994 13.107 1.00 62.78 74 PHE A O 1
ATOM 588 N N . THR A 1 75 ? -0.834 2.372 14.956 1.00 54.62 75 THR A N 1
ATOM 589 C CA . THR A 1 75 ? -1.558 1.442 15.832 1.00 54.62 75 THR A CA 1
ATOM 590 C C . THR A 1 75 ? -2.360 2.203 16.883 1.00 54.62 75 THR A C 1
ATOM 592 O O . THR A 1 75 ? -1.863 3.171 17.448 1.00 54.62 75 THR A O 1
ATOM 595 N N . ASN A 1 76 ? -3.587 1.759 17.173 1.00 53.72 76 ASN A N 1
ATOM 596 C CA . ASN A 1 76 ? -4.302 2.228 18.362 1.00 53.72 76 ASN A CA 1
ATOM 597 C C . ASN A 1 76 ? -3.635 1.616 19.600 1.00 53.72 76 ASN A C 1
ATOM 599 O O . ASN A 1 76 ? -3.569 0.388 19.694 1.00 53.72 76 ASN A O 1
ATOM 603 N N . SER A 1 77 ? -3.131 2.459 20.504 1.00 54.12 77 SER A N 1
ATOM 604 C CA . SER A 1 77 ? -2.677 2.051 21.840 1.00 54.12 77 SER A CA 1
ATOM 605 C C . SER A 1 77 ? -3.824 1.521 22.702 1.00 54.12 77 SER A C 1
ATOM 607 O O . SER A 1 77 ? -4.964 2.020 22.547 1.00 54.12 77 SER A O 1
#

pLDDT: mean 88.02, std 13.91, range [43.66, 98.0]

Secondary structure (DSSP, 8-state):
----PPPP---HHHHHHHHHHHHHHHHHHHTTSS-HHHHHHHHHHHHHHHHTT-HHHHHHHHHHHHHHHTSTTSS--

Radius of gyration: 14.4 Å; chains: 1; bounding box: 36×20×50 Å

Sequence (77 aa):
MNTMAKKPELNSRDHQNMDAFLGHVLEDYKAGRITKEAAVSGIAHIMAALDLDNYAEARSWFVNGRKFLSQEPFTNS

Foldseek 3Di:
DPPPDPQDDDDPVLVVLQVVLLVLLVVCCVVLFWDPVLSVVLVVVLVVCVVVSNVVVNSCCSNCVNVVCNDPPGGDD

=== Feature glossary ===
Each block in this record encodes a different view of the same protein. In brief:

Predicted aligned error. PAE(i, j) answers: if I align the predicted and true structures on residue i, how far off (in Å) do I expect residue j to be? A block-diagonal PAE matrix with low values on the blocks and high values off-diagonal is the signature of a multi-domain protein with confidently predicted domains but uncertain inter-domain orientation.

Contact-map, Ramachandran, and PAE plots. Plot images: a contact map (which residues are close in 3D, as an N×N binary image), a Ramachandran scatter (backbone torsion angles, revealing secondary-structure composition at a glance), and — for AlphaFold structures — a PAE heatmap (pairwise prediction confidence).

Backbone torsions (φ/ψ). φ (phi) and ψ (psi) are the two rotatable backbone dihedrals per residu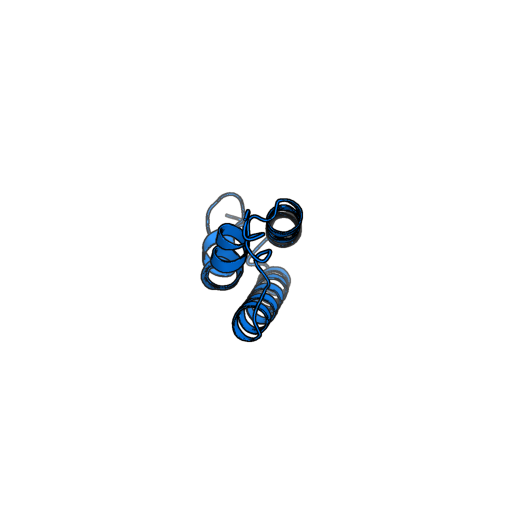e: φ is the C(i-1)–N–Cα–C torsion, ψ is the N–Cα–C–N(i+1) torsion, both in degrees on (−180°, 180°]. α-helical residues cluster near (−60°, −45°); β-strand residues near (−120°, +130°). A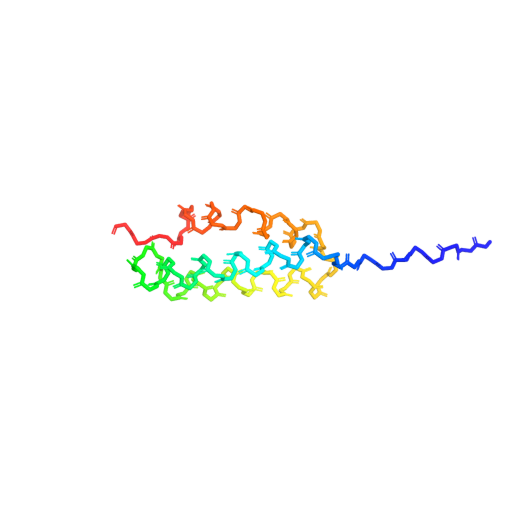 Ramachandran plot is simply a scatter of (φ, ψ) for every residue.

Foldseek 3Di. A 3Di character summarizes, for each residue, the relative orientation of the Cα frame of its nearest spatial neighbor. Because it encodes fold topology rather than chemistry, 3Di alignments detect remote structural similarity that sequence alignment misses.

Radius of gyration, Cα contacts, bounding box. Three whole-structure scalars: the radius of gyration (RMS distance of Cα from centroid, in Å), the count of Cα–Cα contacts (pairs closer than 8 Å and separated by more than four residues in sequence — i.e. tertiary, not local, contacts), and the bounding-box dimensions. Together they distinguish compact globular folds from extended fibres or disordered chains.

Sequence. Sequence gives the chain of amino acids in standard one-letter code (A=alanine, C=cysteine, …, Y=tyrosine), read N→C. It is the only feature that is directly encoded by the gene; all structural features are derived from the folded form of this sequence.

mmCIF coordinates. Atomic coordinates in PDBx/mmCIF format — the same representation the Protein Data Bank distributes. Each line of the _atom_site loop places one backbone atom in Cartesian space (units: ångströms, origin: arbitrary).

Secondary structure (3-state, P-SEA). Three-state secondary structure (P-SEA) collapses the eight DSSP classes into helix (a), strand (b), and coil (c). P-SEA assigns these from Cα geometry alone — distances and angles — without requiring backbone oxygens, so it works on any Cα trace.

InterPro / GO / CATH / organism. Functional annotations link the protein to curated databases. InterPro entries identify conserved domains and families by matching the sequence against member-database signatures (Pfam, PROSITE, CDD, …). Gene Ontology (GO) terms describe molecular function, biological process, and cellular component in a controlled vocabulary. CATH places the structure in a hierarchical fold classification (Class/Architecture/Topology/Homologous-superfamily). The organism is the source species.

B-factor. B-factor (Debye–Waller factor) reflects atomic displacement in the crystal lattice. It is an experimental observable (units Å²), not a prediction; low values mean the atom is pinned down, high values mean it moves or is heterogeneous across the crystal.

Rendered structure images. Structure images are PyMOL renders from six orthogonal camera directions. Cartoon representation draws helices as coils and strands as arrows; sticks shows the backbone as bonds; surface shows the solvent-excluded envelope. Rainbow coloring maps sequence position to hue (blue→red, N→C); chain coloring assigns a distinct color per polypeptide.

Solvent-accessible surface area. Solvent-accessible surface area (SASA) is the area in Å² traced out by the centre of a 1.4 Å probe sphere (a water molecule) rolled over the protein's van der Waals surface (Shrake–Rupley / Lee–Richards construction). Buried residues have near-zero SASA; fully exposed residues can exceed 200 Å². The total SASA scales roughly with the number of surface residues.

Secondary structure (8-state, DSSP). The SS8 string is DSSP's per-residue secondary-structure call. α-helix (H) means an i→i+4 H-bond ladder; β-strand (E) means the residue participates in a β-sheet; 3₁₀ (G) and π (I) are tighter and wider helices; T/S are turns/bends; '-' is loop.

pLDDT. For AlphaFold models, the B-factor field carries pLDDT — the model's own estimate of local accuracy on a 0–100 scale. Regions with pLDDT<50 should be treated as essentially unmodeled; they often correspond to intrinsically disordered segments.

Nearest PDB structures. Nearest PDB neighbors are the top structural matches found by Foldseek when searching this structure against the entire Protein Data Bank. Each hit reports a TM-score (0 to 1; >0.5 almost always implies the same fold) and an E-value. These are *structural* homologs — they may share no detectable sequence similari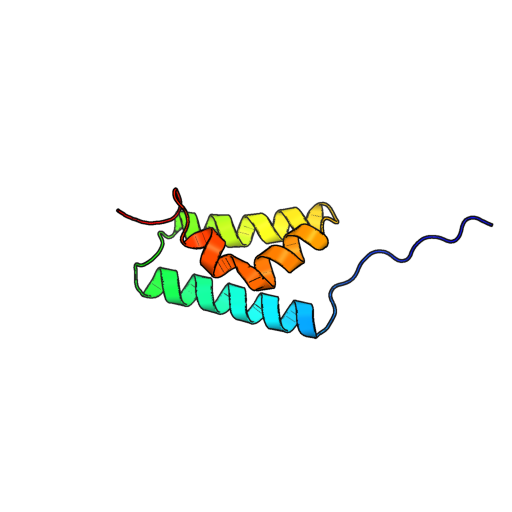ty.